Protein AF-A0A176EAR0-F1 (afdb_monomer_lite)

Radius of gyration: 21.08 Å; chains: 1; bounding box: 46×31×66 Å

Sequence (139 aa):
EGMSAEEIFAAQAPGAGWRTESPSSRPTGGVDGMPRWSDFTDPLDAISARASGIKSRARREAEMAMDGRFSTAEAKALETMGLGLEVDLRGLRRRYSELVRRYHPDRNGGDRQHEARLNRVVEAYQLLRKSGAFVSGAK

Foldseek 3Di:
DDDDPVRVCCCPPPCNVVPPDDVCNDLVLDDPLQDRCVVDPDNVVSVVVSVVSVVVLVVQLVVLVVVVLDHSLLSNLCVLLPHDNPDAPVNLVVSLVVVCCVQPCVNVVNDNSSVVSNVSNVVSSVVNVPRPSRVVPPD

Structure (mmCIF, N/CA/C/O backbone):
data_AF-A0A176EAR0-F1
#
_entry.id   AF-A0A176EAR0-F1
#
loop_
_atom_site.group_PDB
_atom_site.id
_atom_site.type_symbol
_atom_site.label_atom_id
_atom_site.label_alt_id
_atom_site.label_comp_id
_atom_site.label_asym_id
_atom_site.label_entity_id
_atom_site.label_seq_id
_atom_site.pdbx_PDB_ins_code
_atom_site.Cartn_x
_atom_site.Cartn_y
_atom_site.Cartn_z
_atom_site.occupancy
_atom_site.B_iso_or_equiv
_atom_site.auth_seq_id
_atom_site.auth_comp_id
_atom_site.auth_asym_id
_atom_site.auth_atom_id
_atom_site.pdbx_PDB_model_num
ATOM 1 N N . GLU A 1 1 ? 28.420 9.509 -28.310 1.00 55.53 1 GLU A N 1
ATOM 2 C CA . GLU A 1 1 ? 27.564 8.850 -29.315 1.00 55.53 1 GLU A CA 1
ATOM 3 C C . GLU A 1 1 ? 26.500 9.834 -29.767 1.00 55.53 1 GLU A C 1
ATOM 5 O O . GLU A 1 1 ? 25.960 10.536 -28.920 1.00 55.53 1 GLU A O 1
ATOM 10 N N . GLY A 1 2 ? 26.298 9.975 -31.077 1.00 77.06 2 GLY A N 1
ATOM 11 C CA . GLY A 1 2 ? 25.275 10.852 -31.656 1.00 77.06 2 GLY A CA 1
ATOM 12 C C . GLY A 1 2 ? 24.001 10.075 -31.984 1.00 77.06 2 GLY A C 1
ATOM 13 O O . GLY A 1 2 ? 24.045 8.850 -32.084 1.00 77.06 2 GLY A O 1
ATOM 14 N N . MET A 1 3 ? 22.885 10.790 -32.151 1.00 76.19 3 MET A N 1
ATOM 15 C CA . MET A 1 3 ? 21.606 10.205 -32.571 1.00 76.19 3 MET A CA 1
ATOM 16 C C . MET A 1 3 ? 21.763 9.426 -33.879 1.00 76.19 3 MET A C 1
ATOM 18 O O . MET A 1 3 ? 22.456 9.868 -34.801 1.00 76.19 3 MET A O 1
ATOM 22 N N . SER A 1 4 ? 21.110 8.268 -33.954 1.00 87.06 4 SER A N 1
ATOM 23 C CA . SER A 1 4 ? 21.135 7.429 -35.155 1.00 87.06 4 SER A CA 1
ATOM 24 C C . SER A 1 4 ? 20.406 8.106 -36.324 1.00 87.06 4 SER A C 1
ATOM 26 O O . SER A 1 4 ? 19.526 8.943 -36.126 1.00 87.06 4 SER A O 1
ATOM 28 N N . ALA A 1 5 ? 20.740 7.735 -37.564 1.00 81.62 5 ALA A N 1
ATOM 29 C CA . ALA A 1 5 ? 20.093 8.292 -38.759 1.00 81.62 5 ALA A CA 1
ATOM 30 C C . ALA A 1 5 ? 18.562 8.107 -38.748 1.00 81.62 5 ALA A C 1
ATOM 32 O O . ALA A 1 5 ? 17.818 8.974 -39.203 1.00 81.62 5 ALA A O 1
ATOM 33 N N . GLU A 1 6 ? 18.094 7.001 -38.172 1.00 79.75 6 GLU A N 1
ATOM 34 C CA . GLU A 1 6 ? 16.674 6.686 -38.032 1.00 79.75 6 GLU A CA 1
ATOM 35 C C . GLU A 1 6 ? 15.985 7.556 -36.971 1.00 79.75 6 GLU A C 1
ATOM 37 O O . GLU A 1 6 ? 14.852 7.999 -37.152 1.00 79.75 6 GLU A O 1
ATOM 42 N N . GLU A 1 7 ? 16.703 7.895 -35.903 1.00 79.19 7 GLU A N 1
ATOM 43 C CA . GLU A 1 7 ? 16.244 8.797 -34.847 1.00 79.19 7 GLU A CA 1
ATOM 44 C C . GLU A 1 7 ? 16.184 10.259 -35.326 1.00 79.19 7 GLU A C 1
ATOM 46 O O . GLU A 1 7 ? 15.219 10.967 -35.034 1.00 79.19 7 GLU A O 1
ATOM 51 N N . ILE A 1 8 ? 17.143 10.685 -36.159 1.00 81.56 8 ILE A N 1
ATOM 52 C CA . ILE A 1 8 ? 17.129 11.995 -36.833 1.00 81.56 8 ILE A CA 1
ATOM 53 C C . ILE A 1 8 ? 15.944 12.086 -37.801 1.00 81.56 8 ILE A C 1
ATOM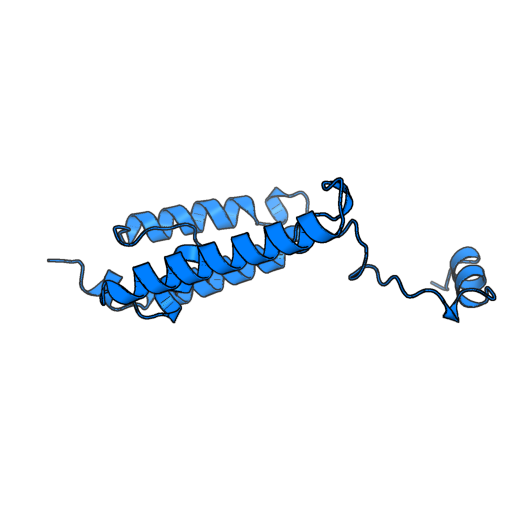 55 O O . ILE A 1 8 ? 15.190 13.061 -37.773 1.00 81.56 8 ILE A O 1
ATOM 59 N N . PHE A 1 9 ? 15.743 11.060 -38.633 1.00 82.94 9 PHE A N 1
ATOM 60 C CA . PHE A 1 9 ? 14.619 11.010 -39.567 1.00 82.94 9 PHE A CA 1
ATOM 61 C C . PHE A 1 9 ? 13.276 11.035 -38.831 1.00 82.94 9 PHE A C 1
ATOM 63 O O . PHE A 1 9 ? 12.368 11.779 -39.200 1.00 82.94 9 PHE A O 1
ATOM 70 N N . ALA A 1 10 ? 13.158 10.278 -37.740 1.00 81.50 10 ALA A N 1
ATOM 71 C CA . ALA A 1 10 ? 11.976 10.283 -36.896 1.00 81.50 10 ALA A CA 1
ATOM 72 C C . ALA A 1 10 ? 11.712 11.667 -36.269 1.00 81.50 10 ALA A C 1
ATOM 74 O O . ALA A 1 10 ? 10.559 12.103 -36.230 1.00 81.50 10 ALA A O 1
ATOM 75 N N . ALA A 1 11 ? 12.743 12.373 -35.806 1.00 79.06 11 ALA A N 1
ATOM 76 C CA . ALA A 1 11 ? 12.595 13.709 -35.231 1.00 79.06 11 ALA A CA 1
ATOM 77 C C . ALA A 1 11 ? 12.185 14.769 -36.271 1.00 79.06 11 ALA A C 1
ATOM 79 O O . ALA A 1 11 ? 11.463 15.705 -35.932 1.00 79.06 11 ALA A O 1
ATOM 80 N N . GLN A 1 12 ? 12.612 14.616 -37.530 1.00 83.94 12 GLN A N 1
ATOM 81 C CA . GLN A 1 12 ? 12.319 15.563 -38.614 1.00 83.94 12 GLN A CA 1
ATOM 82 C C . GLN A 1 12 ? 11.103 15.195 -39.479 1.00 83.94 12 GLN A C 1
ATOM 84 O O . GLN A 1 12 ? 10.710 15.973 -40.348 1.00 83.94 12 GLN A O 1
ATOM 89 N N . ALA A 1 13 ? 10.485 14.032 -39.260 1.00 85.06 13 ALA A N 1
ATOM 90 C CA . ALA A 1 13 ? 9.323 13.607 -40.030 1.00 85.06 13 ALA A CA 1
ATOM 91 C C . ALA A 1 13 ? 8.131 14.579 -39.848 1.00 85.06 13 ALA A C 1
ATOM 93 O O . ALA A 1 13 ? 7.854 14.997 -38.723 1.00 85.06 13 ALA A O 1
ATOM 94 N N . PRO A 1 14 ? 7.336 14.869 -40.897 1.00 83.81 14 PRO A N 1
ATOM 95 C CA . PRO A 1 14 ? 6.160 15.750 -40.805 1.00 83.81 14 PRO A CA 1
ATOM 96 C C . PRO A 1 14 ? 5.127 15.323 -39.746 1.00 83.81 14 PRO A C 1
ATOM 98 O O . PRO A 1 14 ? 4.429 16.151 -39.166 1.00 83.81 14 PRO A O 1
ATOM 101 N N . GLY A 1 15 ? 5.046 14.019 -39.463 1.00 81.19 15 GLY A N 1
ATOM 102 C CA . GLY A 1 15 ? 4.189 13.447 -38.421 1.00 81.19 15 GLY A CA 1
ATOM 103 C C . GLY A 1 15 ? 4.774 13.499 -37.004 1.00 81.19 15 GLY A C 1
ATOM 104 O O . GLY A 1 15 ? 4.096 13.093 -36.063 1.00 81.19 15 GLY A O 1
ATOM 105 N N . ALA A 1 16 ? 6.008 13.981 -36.814 1.00 76.25 16 ALA A N 1
ATOM 106 C CA . ALA A 1 16 ? 6.688 13.962 -35.517 1.00 76.25 16 ALA A CA 1
ATOM 107 C C . ALA A 1 16 ? 5.942 14.773 -34.445 1.00 76.25 16 ALA A C 1
ATOM 109 O O . ALA A 1 16 ? 5.889 14.341 -33.298 1.00 76.25 16 ALA A O 1
ATOM 110 N N . GLY A 1 17 ? 5.292 15.880 -34.826 1.00 77.00 17 GLY A N 1
ATOM 111 C CA . GLY A 1 17 ? 4.463 16.688 -33.921 1.00 77.00 17 GLY A CA 1
ATOM 112 C C . GLY A 1 17 ? 3.128 16.044 -33.524 1.00 77.00 17 GLY A C 1
ATOM 113 O O . GLY A 1 17 ? 2.519 16.462 -32.546 1.00 77.00 17 GLY A O 1
ATOM 114 N N . TRP A 1 18 ? 2.684 15.012 -34.249 1.00 76.12 18 TRP A N 1
ATOM 115 C CA . TRP A 1 18 ? 1.444 14.276 -33.972 1.00 76.12 18 TRP A CA 1
ATOM 116 C C . TRP A 1 18 ? 1.684 13.002 -33.153 1.00 76.12 18 TRP A C 1
ATOM 118 O O . TRP A 1 18 ? 0.725 12.337 -32.754 1.00 76.12 18 TRP A O 1
ATOM 128 N N . ARG A 1 19 ? 2.950 12.659 -32.863 1.00 68.81 19 ARG A N 1
ATOM 129 C CA . ARG A 1 19 ? 3.284 11.556 -31.957 1.00 68.81 19 ARG A CA 1
ATOM 130 C C . ARG A 1 19 ? 2.875 11.912 -30.531 1.00 68.81 19 ARG A C 1
ATOM 132 O O . ARG A 1 19 ? 3.604 12.561 -29.793 1.00 68.81 19 ARG A O 1
ATOM 139 N N . THR A 1 20 ? 1.701 11.434 -30.149 1.00 65.06 20 THR A N 1
ATOM 140 C CA . THR A 1 20 ? 1.145 11.534 -28.792 1.00 65.06 20 THR A CA 1
ATOM 141 C C . THR A 1 20 ? 1.544 10.346 -27.910 1.00 65.06 20 THR A C 1
ATOM 143 O O . THR A 1 20 ? 1.333 10.367 -26.698 1.00 65.06 20 THR A O 1
ATOM 146 N N . GLU A 1 21 ? 2.162 9.315 -28.491 1.00 59.72 21 GLU A N 1
ATOM 147 C CA . GLU A 1 21 ? 2.522 8.084 -27.792 1.00 59.72 21 GLU A CA 1
ATOM 148 C C . GLU A 1 21 ? 3.880 8.208 -27.089 1.00 59.72 21 GLU A C 1
ATOM 150 O O . GLU A 1 21 ? 4.942 7.973 -27.665 1.00 59.72 21 GLU A O 1
ATOM 155 N N . SER A 1 22 ? 3.851 8.541 -25.800 1.00 61.84 22 SER A N 1
ATOM 156 C CA . SER A 1 22 ? 5.006 8.332 -24.922 1.00 61.84 22 SER A CA 1
ATOM 157 C C . SER A 1 22 ? 5.144 6.840 -24.579 1.00 61.84 22 SER A C 1
ATOM 159 O O . SER A 1 22 ? 4.124 6.158 -24.451 1.00 61.84 22 SER A O 1
ATOM 161 N N . PRO A 1 23 ? 6.356 6.304 -24.331 1.00 58.38 23 PRO A N 1
ATOM 162 C CA . PRO A 1 23 ? 6.537 4.928 -23.849 1.00 58.38 23 PRO A CA 1
ATOM 163 C C . PRO A 1 23 ? 5.700 4.587 -22.603 1.00 58.38 23 PRO A C 1
ATOM 165 O O . PRO A 1 23 ? 5.296 3.440 -22.433 1.00 58.38 23 PRO A O 1
ATOM 168 N N . SER A 1 24 ? 5.399 5.591 -21.772 1.00 55.88 24 SER A N 1
ATOM 169 C CA . SER A 1 24 ? 4.529 5.521 -20.590 1.00 55.88 24 SER A CA 1
ATOM 170 C C . SER A 1 24 ? 3.023 5.546 -20.891 1.00 55.88 24 SER A C 1
ATOM 172 O O . SER A 1 24 ? 2.230 5.238 -20.009 1.00 55.88 24 SER A O 1
ATOM 174 N N . SER A 1 25 ? 2.618 5.925 -22.106 1.00 56.81 25 SER A N 1
ATOM 175 C CA . SER A 1 25 ? 1.220 6.049 -22.555 1.00 56.81 25 SER A CA 1
ATOM 176 C C . SER A 1 25 ? 0.825 4.977 -23.577 1.00 56.81 25 SER A C 1
ATOM 178 O O . SER A 1 25 ? -0.226 5.078 -24.203 1.00 56.81 25 SER A O 1
ATOM 180 N N . ARG A 1 26 ? 1.658 3.944 -23.768 1.00 61.69 26 ARG A N 1
ATOM 181 C CA . ARG A 1 26 ? 1.358 2.853 -24.701 1.00 61.69 26 ARG A CA 1
ATOM 182 C C . ARG A 1 26 ? 0.135 2.062 -24.218 1.00 61.69 26 ARG A C 1
ATOM 184 O O . ARG A 1 26 ? 0.139 1.623 -23.068 1.00 61.69 26 ARG A O 1
ATOM 191 N N . PRO A 1 27 ? -0.853 1.772 -25.083 1.00 55.19 27 PRO A N 1
ATOM 192 C CA . PRO A 1 27 ? -2.049 1.005 -24.712 1.00 55.19 27 PRO A CA 1
ATOM 193 C C . PRO A 1 27 ? -1.733 -0.441 -24.286 1.00 55.19 27 PRO A C 1
ATOM 195 O O . PRO A 1 27 ? -2.516 -1.073 -23.581 1.00 55.19 27 PRO A O 1
ATOM 198 N N . THR A 1 28 ? -0.563 -0.959 -24.668 1.00 54.62 28 THR A N 1
ATOM 199 C CA . THR A 1 28 ? -0.036 -2.269 -24.252 1.00 54.62 28 THR A CA 1
ATOM 200 C C . THR A 1 28 ? 0.719 -2.230 -22.919 1.00 54.62 28 THR A C 1
ATOM 202 O O . THR A 1 28 ? 0.965 -3.279 -22.319 1.00 54.62 28 THR A O 1
ATOM 205 N N . GLY A 1 29 ? 1.062 -1.035 -22.427 1.00 58.19 29 GLY A N 1
ATOM 206 C CA . GLY A 1 29 ? 1.655 -0.807 -21.115 1.00 58.19 29 GLY A CA 1
ATOM 207 C C . GLY A 1 29 ? 0.582 -0.936 -20.044 1.00 58.19 29 GLY A C 1
ATOM 208 O O . GLY A 1 29 ? 0.029 0.059 -19.593 1.00 58.19 29 GLY A O 1
ATOM 209 N N . GLY A 1 30 ? 0.233 -2.172 -19.684 1.00 55.84 30 GLY A N 1
ATOM 210 C CA . GLY A 1 30 ? -0.799 -2.452 -18.688 1.00 55.84 30 GLY A CA 1
ATOM 211 C C . GLY A 1 30 ? -0.518 -1.728 -17.371 1.00 55.84 30 GLY A C 1
ATOM 212 O O . GLY A 1 30 ? 0.336 -2.151 -16.596 1.00 55.84 30 GLY A O 1
ATOM 213 N N . VAL A 1 31 ? -1.240 -0.638 -17.109 1.00 59.22 31 VAL A N 1
ATOM 214 C CA . VAL A 1 31 ? -1.182 0.059 -15.823 1.00 59.22 31 VAL A CA 1
ATOM 215 C C . VAL A 1 31 ? -1.958 -0.749 -14.784 1.00 59.22 31 VAL A C 1
ATOM 217 O O . VAL A 1 31 ? -3.076 -1.207 -15.024 1.00 59.22 31 VAL A O 1
ATOM 220 N N . ASP A 1 32 ? -1.336 -0.973 -13.628 1.00 60.81 32 ASP A N 1
ATOM 221 C CA . ASP A 1 32 ? -1.842 -1.881 -12.597 1.00 60.81 32 ASP A CA 1
ATOM 222 C C . ASP A 1 32 ? -3.278 -1.531 -12.160 1.00 60.81 32 ASP A C 1
ATOM 224 O O . ASP A 1 32 ? -3.548 -0.439 -11.655 1.00 60.81 32 ASP A O 1
ATOM 228 N N . GLY A 1 33 ? -4.199 -2.481 -12.347 1.00 61.91 33 GLY A N 1
ATOM 229 C CA . GLY A 1 33 ? -5.617 -2.333 -12.018 1.00 61.91 33 GLY A CA 1
ATOM 230 C C . GLY A 1 33 ? -6.482 -1.712 -13.118 1.00 61.91 33 GLY A C 1
ATOM 231 O O . GLY A 1 33 ? -7.653 -1.436 -12.852 1.00 61.91 33 GLY A O 1
ATOM 232 N N . MET A 1 34 ? -5.942 -1.499 -14.322 1.00 63.84 34 MET A N 1
ATOM 233 C CA . MET A 1 34 ? -6.709 -1.068 -15.489 1.00 63.84 34 MET A CA 1
ATOM 234 C C . MET A 1 34 ? -6.921 -2.238 -16.459 1.00 63.84 34 MET A C 1
ATOM 236 O O . MET A 1 34 ? -5.942 -2.876 -16.851 1.00 63.84 34 MET A O 1
ATOM 240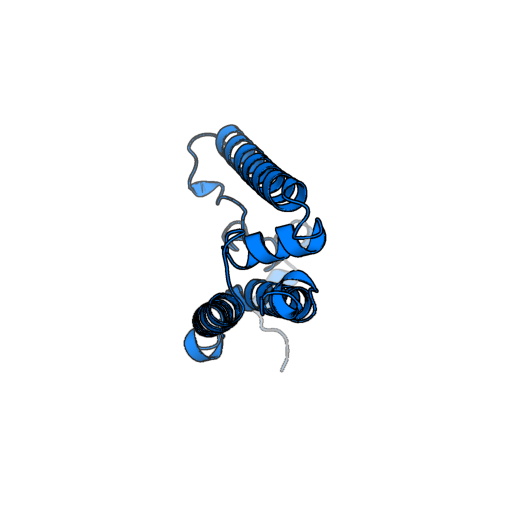 N N . PRO A 1 35 ? -8.171 -2.539 -16.850 1.00 66.94 35 PRO A N 1
ATOM 241 C CA . PRO A 1 35 ? -8.432 -3.515 -17.899 1.00 66.94 35 PRO A CA 1
ATOM 242 C C . PRO A 1 35 ? -7.771 -3.087 -19.217 1.00 66.94 35 PRO A C 1
ATOM 244 O O . PRO A 1 35 ? -7.798 -1.904 -19.567 1.00 66.94 35 PRO A O 1
ATOM 247 N N . ARG A 1 36 ? -7.185 -4.038 -19.957 1.00 71.06 36 ARG A N 1
ATOM 248 C CA . ARG A 1 36 ? -6.705 -3.772 -21.319 1.00 71.06 36 ARG A CA 1
ATOM 249 C C . ARG A 1 36 ? -7.912 -3.596 -22.221 1.00 71.06 36 ARG A C 1
ATOM 251 O O . ARG A 1 36 ? -8.793 -4.446 -22.233 1.00 71.06 36 ARG A O 1
ATOM 258 N N . TRP A 1 37 ? -7.944 -2.515 -22.990 1.00 68.38 37 TRP A N 1
ATOM 259 C CA . TRP A 1 37 ? -9.081 -2.226 -23.868 1.00 68.38 37 TRP A CA 1
ATOM 260 C C . TRP A 1 37 ? -9.256 -3.279 -24.968 1.00 68.38 37 TRP A C 1
ATOM 262 O O . TRP A 1 37 ? -10.374 -3.510 -25.404 1.00 68.38 37 TRP A O 1
ATOM 272 N N . SER A 1 38 ? -8.173 -3.959 -25.361 1.00 75.75 38 SER A N 1
ATOM 273 C CA . SER A 1 38 ? -8.179 -5.057 -26.338 1.00 75.75 38 SER A CA 1
ATOM 274 C C . SER A 1 38 ? -8.982 -6.284 -25.914 1.00 75.75 38 SER A C 1
ATOM 276 O O . SER A 1 38 ? -9.333 -7.095 -26.763 1.00 75.75 38 SER A O 1
ATOM 278 N N . ASP A 1 39 ? -9.227 -6.450 -24.615 1.00 73.56 39 ASP A N 1
ATOM 279 C CA . ASP A 1 39 ? -9.822 -7.670 -24.067 1.00 73.56 39 ASP A CA 1
ATOM 280 C C . ASP A 1 39 ? -11.362 -7.585 -24.026 1.00 73.56 39 ASP A C 1
ATOM 282 O O . ASP A 1 39 ? -12.024 -8.538 -23.618 1.00 73.56 39 ASP A O 1
ATOM 286 N N . PHE A 1 40 ? -11.938 -6.448 -24.439 1.00 76.31 40 PHE A N 1
ATOM 287 C CA . PHE A 1 40 ? -13.373 -6.170 -24.402 1.00 76.31 40 PHE A CA 1
ATOM 288 C C . PHE A 1 40 ? -13.915 -5.959 -25.815 1.00 76.31 40 PHE A C 1
ATOM 290 O O . PHE A 1 40 ? -13.300 -5.282 -26.637 1.00 76.31 40 PHE A O 1
ATOM 297 N N . THR A 1 41 ? -15.097 -6.518 -26.078 1.00 80.31 41 THR A N 1
ATOM 298 C CA . THR A 1 41 ? -15.803 -6.370 -27.360 1.00 80.31 41 THR A CA 1
ATOM 299 C C . THR A 1 41 ? -16.405 -4.968 -27.528 1.00 80.31 41 THR A C 1
ATOM 301 O O . THR A 1 41 ? -16.539 -4.500 -28.656 1.00 80.31 41 THR A O 1
ATOM 304 N N . ASP A 1 42 ? -16.734 -4.284 -26.424 1.00 82.44 42 ASP A N 1
ATOM 305 C CA . ASP A 1 42 ? -17.281 -2.921 -26.400 1.00 82.44 42 ASP A CA 1
ATOM 306 C C . ASP A 1 42 ? -16.415 -1.996 -25.507 1.00 82.44 42 ASP A C 1
ATOM 308 O O . ASP A 1 42 ? -16.117 -2.350 -24.358 1.00 82.44 42 ASP A O 1
ATOM 312 N N . PRO A 1 43 ? -16.009 -0.797 -25.975 1.00 72.25 43 PRO A N 1
ATOM 313 C CA . PRO A 1 43 ? -15.325 0.199 -25.144 1.00 72.25 43 PRO A CA 1
ATOM 314 C C . PRO A 1 43 ? -16.086 0.614 -23.868 1.00 72.25 43 PRO A C 1
ATOM 316 O O . PRO A 1 43 ? -15.444 0.953 -22.868 1.00 72.25 43 PRO A O 1
ATOM 319 N N . LEU A 1 44 ? -17.424 0.582 -23.849 1.00 79.81 44 LEU A N 1
ATOM 320 C CA . LEU A 1 44 ? -18.216 0.884 -22.648 1.00 79.81 44 LEU A CA 1
ATOM 321 C C . LEU A 1 44 ? -18.123 -0.226 -21.590 1.00 79.81 44 LEU A C 1
ATOM 323 O O . LEU A 1 44 ? -18.116 0.073 -20.389 1.00 79.81 44 LEU A O 1
ATOM 327 N N . ASP A 1 45 ? -17.953 -1.483 -22.004 1.00 79.62 45 ASP A N 1
ATOM 328 C CA . ASP A 1 45 ? -17.792 -2.615 -21.085 1.00 79.62 45 ASP A CA 1
ATOM 329 C C . ASP A 1 45 ? -16.484 -2.522 -20.295 1.00 79.62 45 ASP A C 1
ATOM 331 O O . ASP A 1 45 ? -16.467 -2.764 -19.085 1.00 79.62 45 ASP A O 1
ATOM 335 N N . ALA A 1 46 ? -15.397 -2.075 -20.930 1.00 75.12 46 ALA A N 1
ATOM 336 C CA . ALA A 1 46 ? -14.122 -1.843 -20.249 1.00 75.12 46 ALA A CA 1
ATOM 337 C C . ALA A 1 46 ? -14.247 -0.779 -19.136 1.00 75.12 46 ALA A C 1
ATOM 339 O O . ALA A 1 46 ? -13.663 -0.910 -18.051 1.00 75.12 46 ALA A O 1
ATOM 340 N N . ILE A 1 47 ? -15.049 0.267 -19.375 1.00 76.44 47 ILE A N 1
ATOM 341 C CA . ILE A 1 47 ? -15.320 1.338 -18.405 1.00 76.44 47 ILE A CA 1
ATOM 342 C C . ILE A 1 47 ? -16.192 0.815 -17.256 1.00 76.44 47 ILE A C 1
ATOM 344 O O . ILE A 1 47 ? -15.873 1.050 -16.085 1.00 76.44 47 ILE A O 1
ATOM 348 N N . SER A 1 48 ? -17.256 0.072 -17.571 1.00 81.00 48 SER A N 1
ATOM 349 C CA . SER A 1 48 ? -18.156 -0.526 -16.578 1.00 81.00 48 SER A CA 1
ATOM 350 C C . SER A 1 48 ? -17.430 -1.532 -15.676 1.00 81.00 48 SER A C 1
ATOM 352 O O . SER A 1 48 ? -17.566 -1.495 -14.445 1.00 81.00 48 SER A O 1
ATOM 354 N N . ALA A 1 49 ? -16.568 -2.371 -16.258 1.00 77.19 49 ALA A N 1
ATOM 355 C CA . ALA A 1 49 ? -15.738 -3.324 -15.528 1.00 77.19 49 ALA A CA 1
ATOM 356 C C . ALA A 1 49 ? -14.795 -2.614 -14.542 1.00 77.19 49 ALA A C 1
ATOM 358 O O . ALA A 1 49 ? -14.681 -3.012 -13.377 1.00 77.19 49 ALA A O 1
ATOM 359 N N . ARG A 1 50 ? -14.176 -1.502 -14.961 1.00 75.44 50 ARG A N 1
ATOM 360 C CA . ARG A 1 50 ? -13.352 -0.666 -14.077 1.00 75.44 50 ARG A CA 1
ATOM 361 C C . ARG A 1 50 ? -14.173 -0.052 -12.943 1.00 75.44 50 ARG A C 1
ATOM 363 O O . ARG A 1 50 ? -13.746 -0.116 -11.788 1.00 75.44 50 ARG A O 1
ATOM 370 N N . ALA A 1 51 ? -15.321 0.549 -13.254 1.00 78.62 51 ALA A N 1
ATOM 371 C CA . ALA A 1 51 ? -16.180 1.200 -12.265 1.00 78.62 51 ALA A CA 1
ATOM 372 C C . ALA A 1 51 ? -16.638 0.203 -11.188 1.00 78.62 51 ALA A C 1
ATOM 374 O O . ALA A 1 51 ? -16.548 0.483 -9.990 1.00 78.62 51 ALA A O 1
ATOM 375 N N . SER A 1 52 ? -17.031 -0.998 -11.611 1.00 81.38 52 SER A N 1
ATOM 376 C CA . SER A 1 52 ? -17.420 -2.095 -10.722 1.00 81.38 52 SER A CA 1
ATOM 377 C C . SER A 1 52 ? -16.249 -2.591 -9.865 1.00 81.38 52 SER A C 1
ATOM 379 O O . SER A 1 52 ? -16.407 -2.787 -8.657 1.00 81.38 52 SER A O 1
ATOM 381 N N . GLY A 1 53 ? -15.045 -2.704 -10.440 1.00 80.56 53 GLY A N 1
ATOM 382 C CA . GLY A 1 53 ? -13.817 -3.015 -9.704 1.00 80.56 53 GLY A CA 1
ATOM 383 C C . GLY A 1 53 ? -13.505 -1.989 -8.610 1.00 80.56 53 GLY A C 1
ATOM 384 O O . GLY A 1 53 ? -13.268 -2.369 -7.461 1.00 80.56 53 GLY A O 1
ATOM 385 N N . ILE A 1 54 ? -13.575 -0.693 -8.932 1.00 79.19 54 ILE A N 1
ATOM 386 C CA . ILE A 1 54 ? -13.379 0.407 -7.971 1.00 79.19 54 ILE A CA 1
ATOM 387 C C . ILE A 1 54 ? -14.430 0.352 -6.856 1.00 79.19 54 ILE A C 1
ATOM 389 O O . ILE A 1 54 ? -14.062 0.403 -5.683 1.00 79.19 54 ILE A O 1
ATOM 393 N N . LYS A 1 55 ? -15.712 0.178 -7.199 1.00 82.62 55 LYS A N 1
ATOM 394 C CA . LYS A 1 55 ? -16.804 0.072 -6.219 1.00 82.62 55 LYS A CA 1
ATOM 395 C C . LYS A 1 55 ? -16.610 -1.113 -5.271 1.00 82.62 55 LYS A C 1
ATOM 397 O O . LYS A 1 55 ? -16.821 -0.974 -4.070 1.00 82.62 55 LYS A O 1
ATOM 402 N N . SER A 1 56 ? -16.184 -2.266 -5.794 1.00 82.94 56 SER A N 1
ATOM 403 C CA . SER A 1 56 ? -15.940 -3.459 -4.976 1.00 82.94 56 SER A CA 1
ATOM 404 C C . SER A 1 56 ? -14.802 -3.258 -3.970 1.00 82.94 56 SER A C 1
ATOM 406 O O . SER A 1 56 ? -14.924 -3.705 -2.833 1.00 82.94 56 SER A O 1
ATOM 408 N N . ARG A 1 57 ? -13.730 -2.555 -4.370 1.00 81.81 57 ARG A N 1
ATOM 409 C CA . ARG A 1 57 ? -12.611 -2.197 -3.488 1.00 81.81 57 ARG A CA 1
ATOM 410 C C . ARG A 1 57 ? -13.061 -1.265 -2.377 1.00 81.81 57 ARG A C 1
ATOM 412 O O . ARG A 1 57 ? -12.970 -1.621 -1.212 1.00 81.81 57 ARG A O 1
ATOM 419 N N . ALA A 1 58 ? -13.684 -0.147 -2.750 1.00 80.44 58 ALA A N 1
ATOM 420 C CA . ALA A 1 58 ? -14.195 0.828 -1.791 1.00 80.44 58 ALA A CA 1
ATOM 421 C C . ALA A 1 58 ? -15.167 0.197 -0.779 1.00 80.44 58 ALA A C 1
ATOM 423 O O . ALA A 1 58 ? -15.127 0.518 0.404 1.00 80.44 58 ALA A O 1
ATOM 424 N N . ARG A 1 59 ? -16.015 -0.743 -1.224 1.00 82.44 59 ARG A N 1
ATOM 425 C CA . ARG A 1 59 ? -16.901 -1.489 -0.325 1.00 82.44 59 ARG A CA 1
ATOM 426 C C . ARG A 1 59 ? -16.118 -2.341 0.677 1.00 82.44 59 ARG A C 1
ATOM 428 O O . ARG A 1 59 ? -16.429 -2.285 1.859 1.00 82.44 59 ARG A O 1
ATOM 435 N N . ARG A 1 60 ? -15.118 -3.103 0.226 1.00 79.88 60 ARG A N 1
ATOM 436 C CA . ARG A 1 60 ? -14.280 -3.920 1.119 1.00 79.88 60 ARG A CA 1
ATOM 437 C C . ARG A 1 60 ? -13.482 -3.060 2.092 1.00 79.88 60 ARG A C 1
ATOM 439 O O . ARG A 1 60 ? -13.419 -3.396 3.266 1.00 79.88 60 ARG A O 1
ATOM 446 N N . GLU A 1 61 ? -12.910 -1.950 1.630 1.00 80.06 61 GLU A N 1
ATOM 447 C CA . GLU A 1 61 ? -12.222 -0.979 2.492 1.00 80.06 61 GLU A CA 1
ATOM 448 C C . GLU A 1 61 ? -13.169 -0.429 3.570 1.00 80.06 61 GLU A C 1
ATOM 450 O O . GLU A 1 61 ? -12.797 -0.362 4.740 1.00 80.06 61 GLU A O 1
ATOM 455 N N . ALA A 1 62 ? -14.405 -0.079 3.197 1.00 75.12 62 ALA A N 1
ATOM 456 C CA . ALA A 1 62 ? -15.409 0.421 4.130 1.00 75.12 62 ALA A CA 1
ATOM 457 C C . ALA A 1 62 ? -15.852 -0.646 5.141 1.00 75.12 62 ALA A C 1
ATOM 459 O O . ALA A 1 62 ? -15.907 -0.360 6.333 1.00 75.12 62 ALA A O 1
ATOM 460 N N . GLU A 1 63 ? -16.125 -1.875 4.692 1.00 77.50 63 GLU A N 1
ATOM 461 C CA . GLU A 1 63 ? -16.459 -3.004 5.572 1.00 77.50 63 GLU A CA 1
ATOM 462 C C . GLU A 1 63 ? -15.318 -3.294 6.557 1.00 77.50 63 GLU A C 1
ATOM 464 O O . GLU A 1 63 ? -15.567 -3.504 7.740 1.00 77.50 63 GLU A O 1
ATOM 469 N N . MET A 1 64 ? -14.065 -3.217 6.100 1.00 74.62 64 MET A N 1
ATOM 470 C CA . MET A 1 64 ? -12.899 -3.403 6.960 1.00 74.62 64 MET A CA 1
ATOM 471 C C . MET A 1 64 ? -12.706 -2.280 7.987 1.00 74.62 64 MET A C 1
ATOM 473 O O . MET A 1 64 ? -12.267 -2.540 9.104 1.00 74.62 64 MET A O 1
ATOM 477 N N . ALA A 1 65 ? -13.042 -1.039 7.634 1.00 72.75 65 ALA A N 1
ATOM 478 C CA . ALA A 1 65 ? -12.988 0.088 8.564 1.00 72.75 65 ALA A CA 1
ATOM 479 C C . ALA A 1 65 ? -14.143 0.073 9.587 1.00 72.75 65 ALA A C 1
ATOM 481 O O . ALA A 1 65 ? -13.982 0.561 10.704 1.00 72.75 65 ALA A O 1
ATOM 482 N N . MET A 1 66 ? -15.303 -0.491 9.227 1.00 70.31 66 MET A N 1
ATOM 483 C CA . MET A 1 66 ? -16.487 -0.574 10.098 1.00 70.31 66 MET A CA 1
ATOM 484 C C . MET A 1 66 ? -16.300 -1.521 11.292 1.00 70.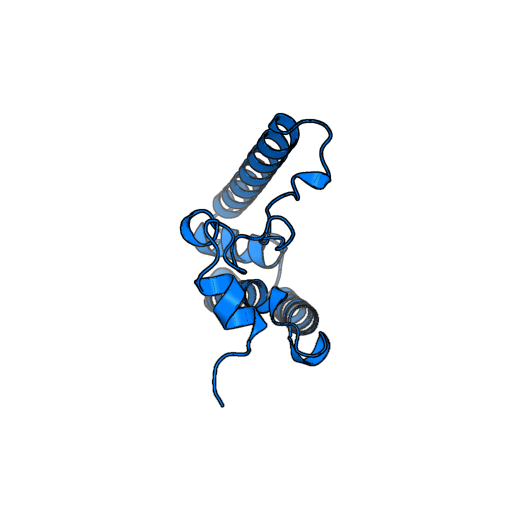31 66 MET A C 1
ATOM 486 O O . MET A 1 66 ? -16.945 -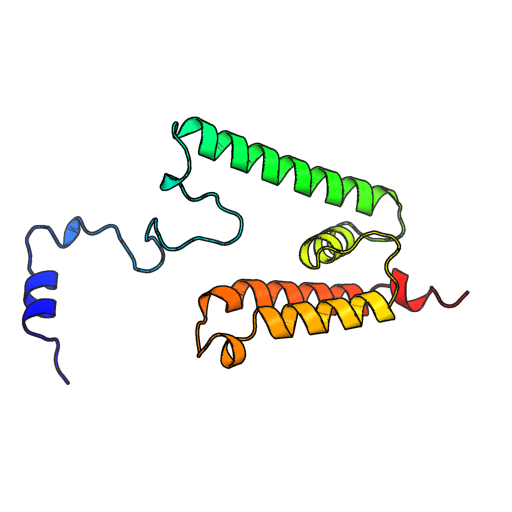1.322 12.316 1.00 70.31 66 MET A O 1
ATOM 490 N N . ASP A 1 67 ? -15.396 -2.501 11.193 1.00 74.00 67 ASP A N 1
ATOM 491 C CA . ASP A 1 67 ? -15.013 -3.388 12.304 1.00 74.00 67 ASP A CA 1
ATOM 492 C C . ASP A 1 67 ? -14.349 -2.623 13.471 1.00 74.00 67 ASP A C 1
ATOM 494 O O . ASP A 1 67 ? -14.240 -3.123 14.587 1.00 74.00 67 ASP A O 1
ATOM 498 N N . GLY A 1 68 ? -13.889 -1.384 13.240 1.00 77.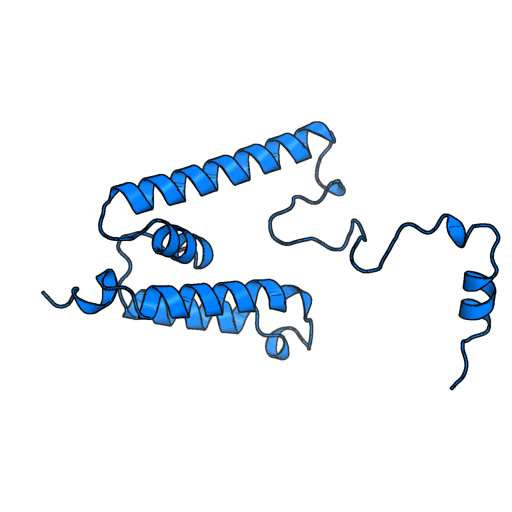38 68 GLY A N 1
ATOM 499 C CA . GLY A 1 68 ? -13.318 -0.503 14.268 1.00 77.38 68 GLY A CA 1
ATOM 500 C C . GLY A 1 68 ? -11.925 -0.913 14.762 1.00 77.38 68 GLY A C 1
ATOM 501 O O . GLY A 1 68 ? -11.237 -0.112 15.394 1.00 77.38 68 GLY A O 1
ATOM 502 N N . ARG A 1 69 ? -11.473 -2.128 14.430 1.00 83.69 69 ARG A N 1
ATOM 503 C CA . ARG A 1 69 ? -10.124 -2.633 14.707 1.00 83.69 69 ARG A CA 1
ATOM 504 C C . ARG A 1 69 ? -9.045 -1.918 13.894 1.00 83.69 69 ARG A C 1
ATOM 506 O O . ARG A 1 69 ? -7.934 -1.741 14.389 1.00 83.69 69 ARG A O 1
ATOM 513 N N . PHE A 1 70 ? -9.364 -1.517 12.666 1.00 87.56 70 PHE A N 1
ATOM 514 C CA . PHE A 1 70 ? -8.444 -0.859 11.741 1.00 87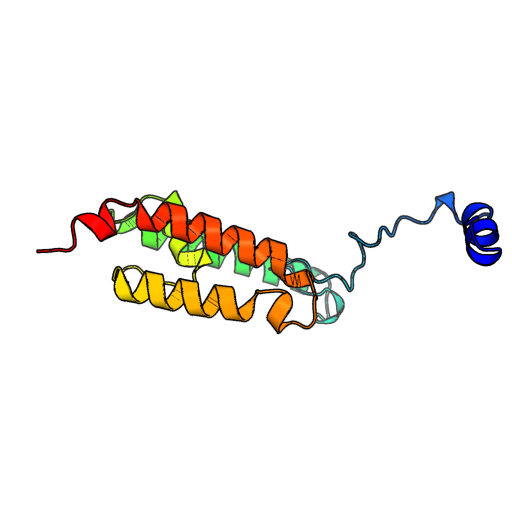.56 70 PHE A CA 1
ATOM 515 C C . PHE A 1 70 ? -9.011 0.485 11.280 1.00 87.56 70 PHE A C 1
ATOM 517 O O . PHE A 1 70 ? -10.191 0.609 10.960 1.00 87.56 70 PHE A O 1
ATOM 524 N N . SER A 1 71 ? -8.152 1.495 11.192 1.00 90.69 71 SER A N 1
ATOM 525 C CA . SER A 1 71 ? -8.464 2.757 10.521 1.00 90.69 71 SER A CA 1
ATOM 526 C C . SER A 1 71 ? -8.671 2.551 9.017 1.00 90.69 71 SER A C 1
ATOM 528 O O . SER A 1 71 ? -8.195 1.581 8.428 1.00 90.69 71 SER A O 1
ATOM 530 N N . THR A 1 72 ? -9.301 3.516 8.344 1.00 90.44 72 THR A N 1
ATOM 531 C CA . THR A 1 72 ? -9.498 3.484 6.883 1.00 90.44 72 THR A CA 1
ATOM 532 C C . THR A 1 72 ? -8.188 3.298 6.107 1.00 90.44 72 THR A C 1
ATOM 534 O O . THR A 1 72 ? -8.146 2.588 5.103 1.00 90.44 72 THR A O 1
ATOM 537 N N . ALA A 1 73 ? -7.095 3.913 6.573 1.00 92.00 73 ALA A N 1
ATOM 538 C CA . ALA A 1 73 ? -5.785 3.779 5.940 1.00 92.00 73 ALA A CA 1
ATOM 539 C C . ALA A 1 73 ? -5.216 2.357 6.092 1.00 92.00 73 ALA A C 1
ATOM 541 O O . ALA A 1 73 ? -4.633 1.813 5.154 1.00 92.00 73 ALA A O 1
ATOM 542 N N . GLU A 1 74 ? -5.420 1.734 7.253 1.00 92.75 74 GLU A N 1
ATOM 543 C CA . GLU A 1 74 ? -5.006 0.355 7.518 1.00 92.75 74 GLU A CA 1
ATOM 544 C C . GLU A 1 74 ? -5.877 -0.648 6.752 1.00 92.75 74 GLU A C 1
ATOM 546 O O . GLU A 1 74 ? -5.339 -1.574 6.152 1.00 92.75 74 GLU A O 1
ATOM 551 N N . ALA A 1 75 ? -7.190 -0.426 6.662 1.00 92.19 75 ALA A N 1
ATOM 552 C CA . ALA A 1 75 ? -8.095 -1.224 5.832 1.00 92.19 75 ALA A CA 1
ATOM 553 C C . ALA A 1 75 ? -7.654 -1.246 4.355 1.00 92.19 75 ALA A C 1
ATOM 555 O O . ALA A 1 75 ? -7.553 -2.306 3.733 1.00 92.19 75 ALA A O 1
ATOM 556 N N . LYS A 1 76 ? -7.285 -0.085 3.805 1.00 92.50 76 LYS A N 1
ATOM 557 C CA . LYS A 1 76 ? -6.725 0.024 2.450 1.00 92.50 76 LYS A CA 1
ATOM 558 C C . LYS A 1 76 ? -5.375 -0.683 2.298 1.00 92.50 76 LYS A C 1
ATOM 560 O O . LYS A 1 76 ? -5.084 -1.280 1.255 1.00 92.50 76 LYS A O 1
ATOM 565 N N . ALA A 1 77 ? -4.532 -0.637 3.327 1.00 95.25 77 ALA A N 1
ATOM 566 C CA . ALA A 1 77 ? -3.270 -1.368 3.334 1.00 95.25 77 ALA A CA 1
ATOM 567 C C . ALA A 1 77 ? -3.491 -2.892 3.375 1.00 95.25 77 ALA A C 1
ATOM 569 O O . ALA A 1 77 ? -2.812 -3.616 2.643 1.00 95.25 77 ALA A O 1
ATOM 570 N N . LEU A 1 78 ? -4.469 -3.379 4.148 1.00 94.19 78 LEU A N 1
ATOM 571 C CA . LEU A 1 78 ? -4.874 -4.790 4.160 1.00 94.19 78 LEU A CA 1
ATOM 572 C C . LEU A 1 78 ? -5.352 -5.232 2.778 1.00 94.19 78 LEU A C 1
ATOM 574 O O . LEU A 1 78 ? -4.877 -6.248 2.265 1.00 94.19 78 LEU A O 1
ATOM 578 N N . GLU A 1 79 ? -6.192 -4.428 2.121 1.00 92.88 79 GLU A N 1
ATOM 579 C CA . GLU A 1 79 ? -6.626 -4.707 0.753 1.00 92.88 79 GLU A CA 1
ATOM 580 C C . GLU A 1 79 ? -5.445 -4.746 -0.231 1.00 92.88 79 GLU A C 1
ATOM 582 O O . GLU A 1 79 ? -5.342 -5.668 -1.042 1.00 92.88 79 GLU A O 1
ATOM 587 N N . THR A 1 80 ? -4.512 -3.794 -0.129 1.00 94.50 80 THR A N 1
ATOM 588 C CA . THR A 1 80 ? -3.301 -3.748 -0.969 1.00 94.50 80 THR A CA 1
ATOM 589 C C . THR A 1 80 ? -2.455 -5.015 -0.814 1.00 94.50 80 THR A C 1
ATOM 591 O O . THR A 1 80 ? -1.881 -5.513 -1.786 1.00 94.50 80 THR A O 1
ATOM 594 N N . MET A 1 81 ? -2.401 -5.578 0.395 1.00 94.56 81 MET A N 1
ATOM 595 C CA . MET A 1 81 ? -1.713 -6.841 0.674 1.00 94.56 81 MET A CA 1
ATOM 596 C C . MET A 1 81 ? -2.564 -8.085 0.356 1.00 94.56 81 MET A C 1
ATOM 598 O O . MET A 1 81 ? -2.038 -9.207 0.344 1.00 94.56 81 MET A O 1
ATOM 602 N N . GLY A 1 82 ? -3.850 -7.907 0.045 1.00 93.62 82 GLY A N 1
ATOM 603 C CA . GLY A 1 82 ? -4.817 -8.980 -0.174 1.00 93.62 82 GLY A CA 1
ATOM 604 C C . GLY A 1 82 ? -5.086 -9.792 1.092 1.00 93.62 82 GLY A C 1
ATOM 605 O O . GLY A 1 82 ? -5.156 -11.017 1.021 1.00 93.62 82 GLY A O 1
ATOM 606 N N . LEU A 1 83 ? -5.141 -9.122 2.242 1.00 94.06 83 LEU A N 1
ATOM 607 C CA . LEU A 1 83 ? -5.381 -9.708 3.557 1.00 94.06 83 LEU A CA 1
ATOM 608 C C . LEU A 1 83 ? -6.782 -9.341 4.060 1.00 94.06 83 LEU A C 1
ATOM 610 O O . LEU A 1 83 ? -7.313 -8.291 3.711 1.00 94.06 83 LEU A O 1
ATOM 614 N N . GLY A 1 84 ? -7.366 -10.222 4.874 1.00 89.56 84 GLY A N 1
ATOM 615 C CA . GLY A 1 84 ? -8.617 -9.966 5.592 1.00 89.56 84 GLY A CA 1
ATOM 616 C C . GLY A 1 84 ? -8.384 -9.418 7.004 1.00 89.56 84 GLY A C 1
ATOM 617 O O . GLY A 1 84 ? -7.244 -9.299 7.450 1.00 89.56 84 GLY A O 1
ATOM 618 N N . LEU A 1 85 ? -9.480 -9.139 7.712 1.00 86.44 85 LEU A N 1
ATOM 619 C CA . LEU A 1 85 ? -9.487 -8.566 9.067 1.00 86.44 85 LEU A CA 1
ATOM 620 C C . LEU A 1 85 ? -8.881 -9.481 10.137 1.00 86.44 85 LEU A C 1
ATOM 622 O O . LEU A 1 85 ? -8.212 -9.013 11.054 1.00 86.44 85 LEU A O 1
ATOM 626 N N . GLU A 1 86 ? -9.044 -10.792 9.971 1.00 85.31 86 GLU A N 1
ATOM 627 C CA . GLU A 1 86 ? -8.591 -11.810 10.928 1.00 85.31 86 GLU A CA 1
ATOM 628 C C . GLU A 1 86 ? -7.092 -12.137 10.823 1.00 85.31 86 GLU A C 1
ATOM 630 O O . GLU A 1 86 ? -6.613 -13.104 11.414 1.00 85.31 86 GLU A O 1
ATOM 635 N N . VAL A 1 87 ? -6.323 -11.371 10.042 1.00 90.81 87 VAL A N 1
ATOM 636 C CA . VAL A 1 87 ? -4.892 -11.638 9.879 1.00 90.81 87 VAL A CA 1
ATOM 637 C C . VAL A 1 87 ? -4.121 -11.310 11.161 1.00 90.81 87 VAL A C 1
ATOM 639 O O . VAL A 1 87 ? -4.373 -10.309 11.831 1.00 90.81 87 VAL A O 1
ATOM 642 N N . ASP A 1 88 ? -3.144 -12.150 11.495 1.00 90.19 88 ASP A N 1
ATOM 643 C CA . ASP A 1 88 ? -2.211 -11.938 12.597 1.00 90.19 88 ASP A CA 1
ATOM 644 C C . ASP A 1 88 ? -0.860 -11.382 12.101 1.00 90.19 88 ASP A C 1
ATOM 646 O O . ASP A 1 88 ? -0.573 -11.292 10.901 1.00 90.19 88 ASP A O 1
ATOM 650 N N . LEU A 1 89 ? 0.028 -11.017 13.031 1.00 90.88 89 LEU A N 1
ATOM 651 C CA . LEU A 1 89 ? 1.333 -10.450 12.675 1.00 90.88 89 LEU A CA 1
ATOM 652 C C . LEU A 1 89 ? 2.212 -11.444 11.890 1.00 90.88 89 LEU A C 1
ATOM 654 O O . LEU A 1 89 ? 3.017 -11.031 11.047 1.00 90.88 89 LEU A O 1
ATOM 658 N N . ARG A 1 90 ? 2.078 -12.755 12.144 1.00 92.12 90 ARG A N 1
ATOM 659 C CA . ARG A 1 90 ? 2.814 -13.783 11.392 1.00 92.12 90 ARG A CA 1
ATOM 660 C C . ARG A 1 90 ? 2.307 -13.866 9.954 1.00 92.12 90 ARG A C 1
ATOM 662 O O . ARG A 1 90 ? 3.128 -13.870 9.033 1.00 92.12 90 ARG A O 1
ATOM 669 N N . GLY A 1 91 ? 0.991 -13.863 9.756 1.00 94.56 91 GLY A N 1
ATOM 670 C CA . GLY A 1 91 ? 0.330 -13.827 8.454 1.00 94.56 91 GLY A CA 1
ATOM 671 C C . GLY A 1 91 ? 0.724 -12.597 7.642 1.00 94.56 91 GLY A C 1
ATOM 672 O O . GLY A 1 91 ? 1.109 -12.732 6.478 1.00 94.56 91 GLY A O 1
ATOM 673 N N . LEU A 1 92 ? 0.764 -11.420 8.273 1.00 95.00 92 LEU A N 1
ATOM 674 C CA . LEU A 1 92 ? 1.221 -10.179 7.643 1.00 95.00 92 LEU A CA 1
ATOM 675 C C . LEU A 1 92 ? 2.660 -10.296 7.104 1.00 95.00 92 LEU A C 1
ATOM 677 O O . LEU A 1 92 ? 2.923 -9.993 5.938 1.00 95.00 92 LEU A O 1
ATOM 681 N N . ARG A 1 93 ? 3.602 -10.775 7.931 1.00 95.38 93 ARG A N 1
ATOM 682 C CA . ARG A 1 93 ? 5.021 -10.939 7.547 1.00 95.38 93 ARG A CA 1
ATOM 683 C C . ARG A 1 93 ? 5.215 -11.982 6.450 1.00 95.38 93 ARG A C 1
ATOM 685 O O . ARG A 1 93 ? 6.024 -11.785 5.536 1.00 95.38 93 ARG A O 1
ATOM 692 N N . ARG A 1 94 ? 4.475 -13.090 6.534 1.00 97.06 94 ARG A N 1
ATOM 693 C CA . ARG A 1 94 ? 4.471 -14.129 5.502 1.00 97.06 94 ARG A CA 1
ATOM 694 C C . ARG A 1 94 ? 4.005 -13.544 4.174 1.00 97.06 94 ARG A C 1
ATOM 696 O O . ARG A 1 94 ? 4.713 -13.671 3.176 1.00 97.06 94 ARG A O 1
ATOM 703 N N . ARG A 1 95 ? 2.872 -12.840 4.180 1.00 97.38 95 ARG A N 1
ATOM 704 C CA . ARG A 1 95 ? 2.303 -12.243 2.973 1.00 97.38 95 ARG A CA 1
ATOM 705 C C . ARG A 1 95 ? 3.224 -11.204 2.347 1.00 97.38 95 ARG A C 1
ATOM 707 O O . ARG A 1 95 ? 3.415 -11.212 1.135 1.00 97.38 95 ARG A O 1
ATOM 714 N N . TYR A 1 96 ? 3.841 -10.356 3.167 1.00 97.69 96 TYR A N 1
ATOM 715 C CA . TYR A 1 96 ? 4.858 -9.413 2.710 1.00 97.69 96 TYR A CA 1
ATOM 716 C C . TYR A 1 96 ? 5.996 -10.131 1.968 1.00 97.69 96 TYR A C 1
ATOM 718 O O . TYR A 1 96 ? 6.310 -9.787 0.832 1.00 97.69 96 TYR A O 1
ATOM 726 N N . SER A 1 97 ? 6.553 -11.186 2.568 1.00 97.12 97 SER A N 1
ATOM 727 C CA . SER A 1 97 ? 7.654 -11.953 1.971 1.00 97.12 97 SER A CA 1
ATOM 728 C C . SER A 1 97 ? 7.262 -12.600 0.637 1.00 97.12 97 SER A C 1
ATOM 730 O O . SER A 1 97 ? 8.054 -12.607 -0.306 1.00 97.12 97 SER A O 1
ATOM 732 N N . GLU A 1 98 ? 6.038 -13.123 0.536 1.00 97.25 98 GLU A N 1
ATOM 733 C CA . GLU A 1 98 ? 5.490 -13.679 -0.707 1.00 97.25 98 GLU A CA 1
ATOM 734 C C . GLU A 1 98 ? 5.378 -12.619 -1.812 1.00 97.25 98 GLU A C 1
ATOM 736 O O . GLU A 1 98 ? 5.804 -12.859 -2.943 1.00 97.25 98 GLU A O 1
ATOM 741 N N . LEU A 1 99 ? 4.827 -11.444 -1.492 1.00 96.69 99 LEU A N 1
ATOM 742 C CA . LEU A 1 99 ? 4.616 -10.366 -2.459 1.00 96.69 99 LEU A CA 1
ATOM 743 C C . LEU A 1 99 ? 5.931 -9.723 -2.906 1.00 96.69 99 LEU A C 1
ATOM 745 O O . LEU A 1 99 ? 6.104 -9.489 -4.100 1.00 96.69 99 LEU A O 1
ATOM 749 N N . VAL A 1 100 ? 6.883 -9.512 -1.992 1.00 96.31 100 VAL A N 1
ATOM 750 C CA . VAL A 1 100 ? 8.228 -9.029 -2.343 1.00 96.31 100 VAL A CA 1
ATOM 751 C C . VAL A 1 100 ? 8.878 -9.993 -3.326 1.00 96.31 100 VAL A C 1
ATOM 753 O O . VAL A 1 100 ? 9.277 -9.587 -4.408 1.00 96.31 100 VAL A O 1
ATOM 756 N N . ARG A 1 101 ? 8.893 -11.295 -3.022 1.00 94.88 101 ARG A N 1
ATOM 757 C CA . ARG A 1 101 ? 9.457 -12.319 -3.917 1.00 94.88 101 ARG A CA 1
ATOM 758 C C . ARG A 1 101 ? 8.760 -12.413 -5.273 1.00 94.88 101 ARG A C 1
ATOM 760 O O . ARG A 1 101 ? 9.373 -12.921 -6.208 1.00 94.88 101 ARG A O 1
ATOM 767 N N . ARG A 1 102 ? 7.494 -12.006 -5.369 1.00 94.62 102 ARG A N 1
ATOM 768 C CA . ARG A 1 102 ? 6.726 -11.990 -6.619 1.00 94.62 102 ARG A CA 1
ATOM 769 C C . ARG A 1 102 ? 7.048 -10.762 -7.470 1.00 94.62 102 ARG A C 1
ATOM 771 O O . ARG A 1 102 ? 7.137 -10.875 -8.685 1.00 94.62 102 ARG A O 1
ATOM 778 N N . TYR A 1 103 ? 7.194 -9.596 -6.847 1.00 94.56 103 TYR A N 1
ATOM 779 C CA . TYR A 1 103 ? 7.353 -8.324 -7.560 1.00 94.56 103 TYR A CA 1
ATOM 780 C C . TYR A 1 103 ? 8.803 -7.838 -7.659 1.00 94.56 103 TYR A C 1
ATOM 782 O O . TYR A 1 103 ? 9.048 -6.808 -8.278 1.00 94.56 103 TYR A O 1
ATOM 790 N N . HIS A 1 104 ? 9.766 -8.559 -7.081 1.00 93.44 104 HIS A N 1
ATOM 791 C CA . HIS A 1 104 ? 11.171 -8.160 -7.103 1.00 93.44 104 HIS A CA 1
ATOM 792 C C . HIS A 1 104 ? 11.791 -8.273 -8.511 1.00 93.44 104 HIS A C 1
ATOM 794 O O . HIS A 1 104 ? 11.713 -9.348 -9.111 1.00 93.44 104 HIS A O 1
ATOM 800 N N . PRO A 1 105 ? 12.481 -7.228 -9.015 1.00 92.69 105 PRO A N 1
ATOM 801 C CA . PRO A 1 105 ? 13.037 -7.214 -10.371 1.00 92.69 105 PRO A CA 1
ATOM 802 C C . PRO A 1 105 ? 14.110 -8.287 -10.586 1.00 92.69 105 PRO A C 1
ATOM 804 O O . PRO A 1 105 ? 14.134 -8.910 -11.639 1.00 92.69 105 PRO A O 1
ATOM 807 N N . ASP A 1 106 ? 14.934 -8.585 -9.576 1.00 90.88 106 ASP A N 1
ATOM 808 C CA . ASP A 1 106 ? 15.952 -9.656 -9.645 1.00 90.88 106 ASP A CA 1
ATOM 809 C C . ASP A 1 106 ? 15.355 -11.024 -10.024 1.00 90.88 106 ASP A C 1
ATOM 811 O O . ASP A 1 106 ? 15.944 -11.785 -10.782 1.00 90.88 106 ASP A O 1
ATOM 815 N N . ARG A 1 107 ? 14.127 -11.314 -9.569 1.00 88.75 107 ARG A N 1
ATOM 816 C CA . ARG A 1 107 ? 13.437 -12.579 -9.878 1.00 88.75 107 ARG A CA 1
ATOM 817 C C . ARG A 1 107 ? 12.647 -12.527 -11.183 1.00 88.75 107 ARG A C 1
ATOM 819 O O . ARG A 1 107 ? 12.252 -13.573 -11.685 1.00 88.75 107 ARG A O 1
ATOM 826 N N . ASN A 1 108 ? 12.462 -11.328 -11.728 1.00 89.31 108 ASN A N 1
ATOM 827 C CA . ASN A 1 108 ? 11.762 -11.061 -12.980 1.00 89.31 108 ASN A CA 1
ATOM 828 C C . ASN A 1 108 ? 12.750 -10.676 -14.098 1.00 89.31 108 ASN A C 1
ATOM 830 O O . ASN A 1 108 ? 12.390 -9.958 -15.024 1.00 89.31 108 ASN A O 1
ATOM 834 N N . GLY A 1 109 ? 14.017 -11.105 -14.003 1.00 87.69 109 GLY A N 1
ATOM 835 C CA . GLY A 1 109 ? 15.028 -10.868 -15.041 1.00 87.69 109 GLY A CA 1
ATOM 836 C C . GLY A 1 109 ? 15.414 -9.396 -15.228 1.00 87.69 109 GLY A C 1
ATOM 837 O O . GLY A 1 109 ? 15.818 -9.001 -16.315 1.00 87.69 109 GLY A O 1
ATOM 838 N N . GLY A 1 110 ? 15.260 -8.572 -14.189 1.00 87.69 110 GLY A N 1
ATOM 839 C CA . GLY A 1 110 ? 15.473 -7.126 -14.243 1.00 87.69 110 GLY A CA 1
ATOM 840 C C . GLY A 1 110 ? 14.247 -6.324 -14.684 1.00 87.69 110 GLY A C 1
ATOM 841 O O . GLY A 1 110 ? 14.333 -5.097 -14.750 1.00 87.69 110 GLY A O 1
ATOM 842 N N . ASP A 1 111 ? 13.108 -6.976 -14.946 1.00 86.31 111 ASP A N 1
ATOM 843 C CA . ASP A 1 111 ? 11.874 -6.294 -15.327 1.00 86.31 111 ASP A CA 1
ATOM 844 C C . ASP A 1 111 ? 11.330 -5.423 -14.180 1.00 86.31 111 ASP A C 1
ATOM 846 O O . ASP A 1 111 ? 11.009 -5.897 -13.084 1.00 86.31 111 ASP A O 1
ATOM 850 N N . ARG A 1 112 ? 11.220 -4.119 -14.452 1.00 87.31 112 ARG A N 1
ATOM 851 C CA . ARG A 1 112 ? 10.751 -3.094 -13.509 1.00 87.31 112 ARG A CA 1
ATOM 852 C C . ARG A 1 112 ? 9.251 -2.823 -13.600 1.00 87.31 112 ARG A C 1
ATOM 854 O O . ARG A 1 112 ? 8.741 -1.991 -12.853 1.00 87.31 112 ARG A O 1
ATOM 861 N N . GLN A 1 113 ? 8.508 -3.542 -14.443 1.00 87.12 113 GLN A N 1
ATOM 862 C CA . GLN A 1 113 ? 7.053 -3.381 -14.571 1.00 87.12 113 GLN A CA 1
ATOM 863 C C . GLN A 1 113 ? 6.294 -3.521 -13.239 1.00 87.12 113 GLN A C 1
ATOM 865 O O . GLN A 1 113 ? 5.229 -2.929 -13.058 1.00 87.12 113 GLN A O 1
ATOM 870 N N . HIS A 1 114 ? 6.830 -4.280 -12.282 1.00 89.50 114 HIS A N 1
ATOM 871 C CA . HIS A 1 114 ? 6.199 -4.510 -10.980 1.00 89.50 114 HIS A CA 1
ATOM 872 C C . HIS A 1 114 ? 6.707 -3.605 -9.849 1.00 89.50 114 HIS A C 1
ATOM 874 O O . HIS A 1 114 ? 6.197 -3.696 -8.730 1.00 89.50 114 HIS A O 1
ATOM 880 N N . GLU A 1 115 ? 7.645 -2.697 -10.118 1.00 91.31 115 GLU A N 1
ATOM 881 C CA . GLU A 1 115 ? 8.279 -1.849 -9.101 1.00 91.31 115 GLU A CA 1
ATOM 882 C C . GLU A 1 115 ? 7.264 -0.961 -8.365 1.00 91.31 115 GLU A C 1
ATOM 884 O O . GLU A 1 115 ? 7.233 -0.923 -7.136 1.00 91.31 115 GLU A O 1
ATOM 889 N N . ALA A 1 116 ? 6.333 -0.338 -9.095 1.00 91.00 116 ALA A N 1
ATOM 890 C CA . ALA A 1 116 ? 5.267 0.462 -8.488 1.00 91.00 116 ALA A CA 1
ATOM 891 C C . ALA A 1 116 ? 4.394 -0.360 -7.521 1.00 91.00 116 ALA A C 1
ATOM 893 O O . ALA A 1 116 ? 3.925 0.146 -6.502 1.00 91.00 116 ALA A O 1
ATOM 894 N N . ARG A 1 117 ? 4.178 -1.644 -7.825 1.00 92.19 117 ARG A N 1
ATOM 895 C CA . ARG A 1 117 ? 3.384 -2.554 -6.994 1.00 92.19 117 ARG A CA 1
ATOM 896 C C . ARG A 1 117 ? 4.160 -2.996 -5.762 1.00 92.19 117 ARG A C 1
ATOM 898 O O . ARG A 1 117 ? 3.591 -3.051 -4.675 1.00 92.19 117 ARG A O 1
ATOM 905 N N . LEU A 1 118 ? 5.455 -3.255 -5.926 1.00 94.81 118 LEU A N 1
ATOM 906 C CA . LEU A 1 118 ? 6.370 -3.531 -4.827 1.00 94.81 118 LEU A CA 1
ATOM 907 C C . LEU A 1 118 ? 6.400 -2.365 -3.831 1.00 94.81 118 LEU A C 1
ATOM 909 O O . LEU A 1 118 ? 6.233 -2.597 -2.636 1.00 94.81 118 LEU A O 1
ATOM 913 N N . ASN A 1 119 ? 6.511 -1.125 -4.314 1.00 95.88 119 ASN A N 1
ATOM 914 C CA . ASN A 1 119 ? 6.524 0.066 -3.461 1.00 95.88 119 ASN A CA 1
ATOM 915 C C . ASN A 1 119 ? 5.243 0.181 -2.624 1.00 95.88 119 ASN A C 1
ATOM 917 O O . ASN A 1 119 ? 5.321 0.307 -1.403 1.00 95.88 119 ASN A O 1
ATOM 921 N N . ARG A 1 120 ? 4.063 0.001 -3.239 1.00 95.94 120 ARG A N 1
ATOM 922 C CA . ARG A 1 120 ? 2.784 -0.006 -2.502 1.00 95.94 120 ARG A CA 1
ATOM 923 C C . ARG A 1 120 ? 2.718 -1.104 -1.438 1.00 95.94 120 ARG A C 1
ATOM 925 O O . ARG A 1 120 ? 2.188 -0.875 -0.356 1.00 95.94 120 ARG A O 1
ATOM 932 N N . VAL A 1 121 ? 3.253 -2.295 -1.722 1.00 96.94 121 VAL A N 1
ATOM 933 C CA . VAL A 1 121 ? 3.321 -3.396 -0.743 1.00 96.94 121 VAL A CA 1
ATOM 934 C C . VAL A 1 121 ? 4.227 -3.036 0.435 1.00 96.94 121 VAL A C 1
ATOM 936 O O . VAL A 1 121 ? 3.881 -3.322 1.581 1.00 96.94 121 VAL A O 1
ATOM 939 N N . VAL A 1 122 ? 5.374 -2.407 0.170 1.00 97.38 122 VAL A N 1
ATOM 940 C CA . VAL A 1 122 ? 6.309 -1.959 1.211 1.00 97.38 122 VAL A CA 1
ATOM 941 C C . VAL A 1 122 ? 5.664 -0.890 2.094 1.00 97.38 122 VAL A C 1
ATOM 943 O O . VAL A 1 122 ? 5.703 -1.019 3.317 1.00 97.38 122 VAL A O 1
ATOM 946 N N . GLU A 1 123 ? 5.024 0.117 1.501 1.00 97.44 123 GLU A N 1
ATOM 947 C CA . GLU A 1 123 ? 4.301 1.170 2.227 1.00 97.44 123 GLU A CA 1
ATOM 948 C C . GLU A 1 123 ? 3.167 0.595 3.088 1.00 97.44 123 GLU A C 1
ATOM 950 O O . GLU A 1 123 ? 3.095 0.877 4.288 1.00 97.44 123 GLU A O 1
ATOM 955 N N . ALA A 1 124 ? 2.332 -0.278 2.512 1.00 96.88 124 ALA A N 1
ATOM 956 C CA . ALA A 1 124 ? 1.244 -0.946 3.223 1.00 96.88 124 ALA A CA 1
ATOM 957 C C . ALA A 1 124 ? 1.757 -1.756 4.425 1.00 96.88 124 ALA A C 1
ATOM 959 O O . ALA A 1 124 ? 1.219 -1.650 5.527 1.00 96.88 124 ALA A O 1
ATOM 960 N N . TYR A 1 125 ? 2.842 -2.516 4.249 1.00 96.94 125 TYR A N 1
ATOM 961 C CA . TYR A 1 125 ? 3.456 -3.276 5.337 1.00 96.94 125 TYR A CA 1
ATOM 962 C C . TYR A 1 125 ? 4.010 -2.369 6.443 1.00 96.94 125 TYR A C 1
ATOM 964 O O . TYR A 1 125 ? 3.831 -2.658 7.627 1.00 96.94 125 TYR A O 1
ATOM 972 N N . GLN A 1 126 ? 4.674 -1.266 6.084 1.00 96.31 126 GLN A N 1
ATOM 973 C CA . GLN A 1 126 ? 5.210 -0.322 7.064 1.00 96.31 126 GLN A CA 1
ATOM 974 C C . GLN A 1 126 ? 4.109 0.339 7.897 1.00 96.31 126 GLN A C 1
ATOM 976 O O . GLN A 1 126 ? 4.316 0.536 9.098 1.00 96.31 126 GLN A O 1
ATOM 981 N N . LEU A 1 127 ? 2.966 0.653 7.279 1.00 95.44 127 LEU A N 1
ATOM 982 C CA . LEU A 1 127 ? 1.791 1.174 7.970 1.00 95.44 127 LEU A CA 1
ATOM 983 C C . LEU A 1 127 ? 1.216 0.125 8.930 1.00 95.44 127 LEU A C 1
ATOM 985 O O . LEU A 1 127 ? 1.144 0.366 10.133 1.00 95.44 127 LEU A O 1
ATOM 989 N N . LEU A 1 128 ? 0.902 -1.071 8.425 1.00 93.50 128 LEU A N 1
ATOM 990 C CA . LEU A 1 128 ? 0.275 -2.134 9.217 1.00 93.50 128 LEU A CA 1
ATOM 991 C C . LEU A 1 128 ? 1.162 -2.613 10.369 1.00 93.50 128 LEU A C 1
ATOM 993 O O . LEU A 1 128 ? 0.669 -2.847 11.464 1.00 93.50 128 LEU A O 1
ATOM 997 N N . ARG A 1 129 ? 2.485 -2.694 10.186 1.00 93.06 129 ARG A N 1
ATOM 998 C CA . ARG A 1 129 ? 3.408 -3.102 11.262 1.00 93.06 129 ARG A CA 1
ATOM 999 C C . ARG A 1 129 ? 3.399 -2.141 12.459 1.00 93.06 129 ARG A C 1
ATOM 1001 O O . ARG A 1 129 ? 3.760 -2.555 13.556 1.00 93.06 129 ARG A O 1
ATOM 1008 N N . LYS A 1 130 ? 3.048 -0.870 12.245 1.00 91.12 130 LYS A N 1
ATOM 1009 C CA . LYS A 1 130 ? 2.951 0.157 13.298 1.00 91.12 130 LYS A CA 1
ATOM 1010 C C . LYS A 1 130 ? 1.547 0.249 13.905 1.00 91.12 130 LYS A C 1
ATOM 1012 O O . LYS A 1 130 ? 1.374 0.965 14.885 1.00 91.12 130 LYS A O 1
ATOM 1017 N N . SER A 1 131 ? 0.571 -0.449 13.329 1.00 89.50 131 SER A N 1
ATOM 1018 C CA . SER A 1 131 ? -0.814 -0.423 13.784 1.00 89.50 131 SER A CA 1
ATOM 1019 C C . SER A 1 131 ? -0.955 -0.989 15.194 1.00 89.50 131 SER A C 1
ATOM 1021 O O . SER A 1 131 ? -0.431 -2.066 15.504 1.00 89.50 131 SER A O 1
ATOM 1023 N N . GLY A 1 132 ? -1.748 -0.308 16.022 1.00 83.94 132 GLY A N 1
ATOM 1024 C CA . GLY A 1 132 ? -2.138 -0.806 17.340 1.00 83.94 132 GLY A CA 1
ATOM 1025 C C . GLY A 1 132 ? -2.848 -2.163 17.274 1.00 83.94 132 GLY A C 1
ATOM 1026 O O . GLY A 1 132 ? -2.678 -2.969 18.184 1.00 83.94 132 GLY A O 1
ATOM 1027 N N . ALA A 1 133 ? -3.537 -2.466 16.168 1.00 82.81 133 ALA A N 1
ATOM 1028 C CA . ALA A 1 133 ? -4.301 -3.699 15.962 1.00 82.81 133 ALA A CA 1
ATOM 1029 C C . ALA A 1 133 ? -3.455 -4.985 15.945 1.00 82.81 133 ALA A C 1
ATOM 1031 O O . ALA A 1 133 ? -3.974 -6.070 16.214 1.00 82.81 133 ALA A O 1
ATOM 1032 N N . PHE A 1 134 ? -2.161 -4.880 15.622 1.00 81.12 134 PHE A N 1
ATOM 1033 C CA . PHE A 1 134 ? -1.219 -6.007 15.656 1.00 81.12 134 PHE A CA 1
ATOM 1034 C C . PHE A 1 134 ? -0.320 -6.005 16.894 1.00 81.12 134 PHE A C 1
ATOM 1036 O O . PHE A 1 134 ? 0.288 -7.029 17.204 1.00 81.12 134 PHE A O 1
ATOM 1043 N N . VAL A 1 135 ? -0.218 -4.870 17.590 1.00 69.31 135 VAL A N 1
ATOM 1044 C CA . VAL A 1 135 ? 0.578 -4.724 18.817 1.00 69.31 135 VAL A CA 1
ATOM 1045 C C . VAL A 1 135 ? -0.230 -5.151 20.046 1.00 69.31 135 VAL A C 1
ATOM 1047 O O . VAL A 1 135 ? 0.339 -5.731 20.967 1.00 69.31 135 VAL A O 1
ATOM 1050 N N . SER A 1 136 ? -1.550 -4.929 20.053 1.00 59.69 136 SER A N 1
ATOM 1051 C CA . SER A 1 136 ? -2.437 -5.290 21.170 1.00 59.69 136 SER A CA 1
ATOM 1052 C C . SER A 1 136 ? -3.019 -6.709 21.099 1.00 59.69 136 SER A C 1
ATOM 1054 O O . SER A 1 136 ? -3.630 -7.154 22.064 1.00 59.69 136 SER A O 1
ATOM 1056 N N . GLY A 1 137 ? -2.791 -7.449 20.006 1.00 51.09 137 GLY A N 1
ATOM 1057 C CA . GLY A 1 137 ? -3.298 -8.816 19.788 1.00 51.09 137 GLY A CA 1
ATOM 1058 C C . GLY A 1 137 ? -2.605 -9.926 20.594 1.00 51.09 137 GLY A C 1
ATOM 1059 O O . GLY A 1 137 ? -2.747 -11.097 20.260 1.00 51.09 137 GLY A O 1
ATOM 1060 N N . ALA A 1 138 ? -1.834 -9.576 21.625 1.00 42.28 138 ALA A N 1
ATOM 1061 C CA . ALA A 1 138 ? -1.377 -10.507 22.652 1.00 42.28 138 ALA A CA 1
ATOM 1062 C C . ALA A 1 138 ? -2.332 -10.430 23.853 1.00 42.28 138 ALA A C 1
ATOM 1064 O O . ALA A 1 138 ? -1.984 -9.882 24.901 1.00 42.28 138 ALA A O 1
ATOM 1065 N N . LYS A 1 139 ? -3.554 -10.932 23.685 1.00 34.91 139 LYS A N 1
ATOM 1066 C CA . LYS A 1 139 ? -4.436 -11.276 24.798 1.00 34.91 139 LYS A CA 1
ATOM 1067 C C . LYS A 1 139 ? -5.345 -12.427 24.413 1.00 34.91 139 LYS A C 1
ATOM 1069 O O . LYS A 1 139 ? -5.887 -12.372 23.290 1.00 34.91 139 LYS A O 1
#

Secondary structure (DSSP, 8-state):
-PPPHHHHHHHHSTTGGG----GGG-TTS--TT---GGG-SSHHHHHHHHHHHHHHHHHHHHHHHHTSSS-HHHHHHHHHHT--TT--HHHHHHHHHHHHHHH-GGGGTT--TTHHHHHHHHHHHHHHHH-HHHHS---

pLDDT: mean 81.67, std 13.08, range [34.91, 97.69]